Protein AF-A0A1F5FN82-F1 (afdb_monomer)

Radius of gyration: 14.85 Å; Cα contacts (8 Å, |Δi|>4): 245; chains: 1; bounding box: 42×39×32 Å

Mean predicted aligned error: 6.41 Å

Structure (mmCIF, N/CA/C/O backbone):
data_AF-A0A1F5FN82-F1
#
_entry.id   AF-A0A1F5FN82-F1
#
loop_
_atom_site.group_PDB
_atom_site.id
_atom_site.type_symbol
_atom_site.label_atom_id
_atom_site.label_alt_id
_atom_site.label_comp_id
_atom_site.label_asym_id
_atom_site.label_entity_id
_atom_site.label_seq_id
_atom_site.pdbx_PDB_ins_code
_atom_site.Cartn_x
_atom_site.Cartn_y
_atom_site.Cartn_z
_atom_site.occupancy
_atom_site.B_iso_or_equiv
_atom_site.auth_seq_id
_atom_site.auth_comp_id
_atom_site.auth_asym_id
_atom_site.auth_atom_id
_atom_site.pdbx_PDB_model_num
ATOM 1 N N . MET A 1 1 ? -28.090 -14.197 -10.517 1.00 37.75 1 MET A N 1
ATOM 2 C CA . MET A 1 1 ? -26.756 -14.789 -10.729 1.00 37.75 1 MET A CA 1
ATOM 3 C C . MET A 1 1 ? -25.810 -14.048 -9.807 1.00 37.75 1 MET A C 1
ATOM 5 O O . MET A 1 1 ? -25.488 -12.903 -10.094 1.00 37.75 1 MET A O 1
ATOM 9 N N . GLU A 1 2 ? -25.493 -14.627 -8.650 1.00 42.91 2 GLU A N 1
ATOM 10 C CA . GLU A 1 2 ? -24.458 -14.081 -7.768 1.00 42.91 2 GLU A CA 1
ATOM 11 C C . GLU A 1 2 ? -23.105 -14.286 -8.444 1.00 42.91 2 GLU A C 1
ATOM 13 O O . GLU A 1 2 ? -22.719 -15.407 -8.772 1.00 42.91 2 GLU A O 1
ATOM 18 N N . VAL A 1 3 ? -22.416 -13.184 -8.720 1.00 46.09 3 VAL A N 1
ATOM 19 C CA . VAL A 1 3 ? -21.023 -13.219 -9.153 1.00 46.09 3 VAL A CA 1
ATOM 20 C C . VAL A 1 3 ? -20.206 -13.476 -7.891 1.00 46.09 3 VAL A C 1
ATOM 22 O O . VAL A 1 3 ? -20.040 -12.560 -7.090 1.00 46.09 3 VAL A O 1
ATOM 25 N N . ASN A 1 4 ? -19.742 -14.714 -7.696 1.00 45.28 4 ASN A N 1
ATOM 26 C CA . ASN A 1 4 ? -18.697 -15.026 -6.714 1.00 45.28 4 ASN A CA 1
ATOM 27 C C . ASN A 1 4 ? -17.498 -14.109 -7.008 1.00 45.28 4 ASN A C 1
ATOM 29 O O . ASN A 1 4 ? -16.850 -14.265 -8.047 1.00 45.28 4 ASN A O 1
ATOM 33 N N . LYS A 1 5 ? -17.236 -13.117 -6.154 1.00 53.75 5 LYS A N 1
ATOM 34 C CA . LYS A 1 5 ? -16.158 -12.141 -6.350 1.00 53.75 5 LYS A CA 1
ATOM 35 C C . LYS A 1 5 ? -14.866 -12.713 -5.774 1.00 53.75 5 LYS A C 1
ATOM 37 O O . LYS A 1 5 ? -14.392 -12.255 -4.750 1.00 53.75 5 LYS A O 1
ATOM 42 N N . MET A 1 6 ? -14.279 -13.696 -6.457 1.00 61.28 6 MET A N 1
ATOM 43 C CA . MET A 1 6 ? -12.967 -14.240 -6.077 1.00 61.28 6 MET A CA 1
ATOM 44 C C . MET A 1 6 ? -11.965 -13.118 -5.759 1.00 61.28 6 MET A C 1
ATOM 46 O O . MET A 1 6 ? -11.930 -12.116 -6.476 1.00 61.28 6 MET A O 1
ATOM 50 N N . ASP A 1 7 ? -11.157 -13.319 -4.711 1.00 78.69 7 ASP A N 1
ATOM 51 C CA . ASP A 1 7 ? -10.058 -12.425 -4.333 1.00 78.69 7 ASP A CA 1
ATOM 52 C C . ASP A 1 7 ? -9.254 -12.021 -5.580 1.00 78.69 7 ASP A C 1
ATOM 54 O O . ASP A 1 7 ? -8.631 -12.855 -6.246 1.00 78.69 7 ASP A O 1
ATOM 58 N N . GLU A 1 8 ? -9.291 -10.732 -5.917 1.00 81.38 8 GLU A N 1
ATOM 59 C CA . GLU A 1 8 ? -8.628 -10.222 -7.112 1.00 81.38 8 GLU A CA 1
ATOM 60 C C . GLU A 1 8 ? -7.166 -9.932 -6.781 1.00 81.38 8 GLU A C 1
ATOM 62 O O . GLU A 1 8 ? -6.860 -8.985 -6.051 1.00 81.38 8 GLU A O 1
ATOM 67 N N . VAL A 1 9 ? -6.261 -10.760 -7.308 1.00 91.00 9 VAL A N 1
ATOM 68 C CA . VAL A 1 9 ? -4.812 -10.568 -7.187 1.00 91.00 9 VAL A CA 1
ATOM 69 C C . VAL A 1 9 ? -4.309 -9.777 -8.390 1.00 91.00 9 VAL A C 1
ATOM 71 O O . VAL A 1 9 ? -4.318 -10.261 -9.521 1.00 91.00 9 VAL A O 1
ATOM 74 N N . ILE A 1 10 ? -3.814 -8.570 -8.137 1.00 94.81 10 ILE A N 1
ATOM 75 C CA . ILE A 1 10 ? -3.330 -7.638 -9.153 1.00 94.81 10 ILE A CA 1
ATOM 76 C C . ILE A 1 10 ? -1.810 -7.534 -9.046 1.00 94.81 10 ILE A C 1
ATOM 78 O O . ILE A 1 10 ? -1.279 -7.107 -8.019 1.00 94.81 10 ILE A O 1
ATOM 82 N N . LEU A 1 11 ? -1.098 -7.877 -10.123 1.00 94.94 11 LEU A N 1
ATOM 83 C CA . LEU A 1 11 ? 0.293 -7.457 -10.296 1.00 94.94 11 LEU A CA 1
ATOM 84 C C . LEU A 1 11 ? 0.294 -5.964 -10.628 1.00 94.94 11 LEU A C 1
ATOM 86 O O . LEU A 1 11 ? -0.244 -5.552 -11.659 1.00 94.94 11 LEU A O 1
ATOM 90 N N . VAL A 1 12 ? 0.886 -5.157 -9.754 1.00 93.19 12 VAL A N 1
ATOM 91 C CA . VAL A 1 12 ? 0.995 -3.720 -9.990 1.00 93.19 12 VAL A CA 1
ATOM 92 C C . VAL A 1 12 ? 2.060 -3.481 -11.058 1.00 93.19 12 VAL A C 1
ATOM 94 O O . VAL A 1 12 ? 3.139 -4.073 -11.022 1.00 93.19 12 VAL A O 1
ATOM 97 N N . THR A 1 13 ? 1.740 -2.620 -12.013 1.00 92.38 13 THR A N 1
ATOM 98 C CA . THR A 1 13 ? 2.565 -2.197 -13.153 1.00 92.38 13 THR A CA 1
ATOM 99 C C . THR A 1 13 ? 2.407 -0.688 -13.343 1.00 92.38 13 THR A C 1
ATOM 101 O O . THR A 1 13 ? 1.504 -0.090 -12.753 1.00 92.38 13 THR A O 1
ATOM 104 N N . ASP A 1 14 ? 3.254 -0.059 -14.159 1.00 88.38 14 ASP A N 1
ATOM 105 C CA . ASP A 1 14 ? 3.122 1.376 -14.454 1.00 88.38 14 ASP A CA 1
ATOM 106 C C . ASP A 1 14 ? 1.739 1.724 -15.036 1.00 88.38 14 ASP A C 1
ATOM 108 O O . ASP A 1 14 ? 1.168 2.759 -14.693 1.00 88.38 14 ASP A O 1
ATOM 112 N N . ASP A 1 15 ? 1.145 0.808 -15.807 1.00 90.56 15 ASP A N 1
ATOM 113 C CA . ASP A 1 15 ? -0.159 0.997 -16.453 1.00 90.56 15 ASP A CA 1
ATOM 114 C C . ASP A 1 15 ? -1.337 1.011 -15.466 1.00 90.56 15 ASP A C 1
ATOM 116 O O . ASP A 1 15 ? -2.363 1.643 -15.725 1.00 90.56 15 ASP A O 1
ATOM 120 N N . ASN A 1 16 ? -1.225 0.312 -14.329 1.00 93.12 16 ASN A N 1
ATOM 121 C CA . ASN A 1 16 ? -2.336 0.142 -13.383 1.00 93.12 16 ASN A CA 1
ATOM 122 C C . ASN A 1 16 ? -2.079 0.727 -11.984 1.00 93.12 16 ASN A C 1
ATOM 124 O O . ASN A 1 16 ? -3.009 0.788 -11.177 1.00 93.12 16 ASN A O 1
ATOM 128 N N . CYS A 1 17 ? -0.863 1.203 -11.699 1.00 91.38 17 CYS A N 1
ATOM 129 C CA . CYS A 1 17 ? -0.450 1.689 -10.380 1.00 91.38 17 CYS A CA 1
ATOM 130 C C . CYS A 1 17 ? -1.386 2.773 -9.833 1.00 91.38 17 CYS A C 1
ATOM 132 O O . CYS A 1 17 ? -1.838 2.696 -8.689 1.00 91.38 17 CYS A O 1
ATOM 134 N N . ILE A 1 18 ? -1.749 3.745 -10.674 1.00 91.38 18 ILE A N 1
ATOM 135 C CA . ILE A 1 18 ? -2.651 4.839 -10.298 1.00 91.38 18 ILE A CA 1
ATOM 136 C C . ILE A 1 18 ? -4.052 4.313 -9.957 1.00 91.38 18 ILE A C 1
ATOM 138 O O . ILE A 1 18 ? -4.650 4.746 -8.973 1.00 91.38 18 ILE A O 1
ATOM 142 N N . SER A 1 19 ? -4.578 3.369 -10.737 1.00 93.31 19 SER A N 1
ATOM 143 C CA . SER A 1 19 ? -5.900 2.777 -10.497 1.00 93.31 19 SER A CA 1
ATOM 144 C C . SER A 1 19 ? -5.928 1.975 -9.195 1.00 93.31 19 SER A C 1
ATOM 146 O O . SER A 1 19 ? -6.852 2.132 -8.399 1.00 93.31 19 SER A O 1
ATOM 148 N N . VAL A 1 20 ? -4.881 1.189 -8.930 1.00 94.56 20 VAL A N 1
ATOM 149 C CA . VAL A 1 20 ? -4.719 0.451 -7.667 1.00 94.56 20 VAL A CA 1
ATOM 150 C C . VAL A 1 20 ? -4.633 1.416 -6.481 1.00 94.56 20 VAL A C 1
ATOM 152 O O . VAL A 1 20 ? -5.298 1.204 -5.468 1.00 94.56 20 VAL A O 1
ATOM 155 N N . ALA A 1 21 ? -3.867 2.503 -6.605 1.00 93.31 21 ALA A N 1
ATOM 156 C CA . ALA A 1 21 ? -3.748 3.521 -5.563 1.00 93.31 21 ALA A CA 1
ATOM 157 C C . ALA A 1 21 ? -5.100 4.170 -5.235 1.00 93.31 21 ALA A C 1
ATOM 159 O O . ALA A 1 21 ? -5.465 4.277 -4.064 1.00 93.31 21 ALA A O 1
ATOM 160 N N . ARG A 1 22 ? -5.863 4.552 -6.268 1.00 92.56 22 ARG A N 1
ATOM 161 C CA . ARG A 1 22 ? -7.211 5.121 -6.129 1.00 92.56 22 ARG A CA 1
ATOM 162 C C . ARG A 1 22 ? -8.157 4.176 -5.402 1.00 92.56 22 ARG A C 1
ATOM 164 O O . ARG A 1 22 ? -8.866 4.621 -4.508 1.00 92.56 22 ARG A O 1
ATOM 171 N N . GLU A 1 23 ? -8.137 2.891 -5.742 1.00 94.31 23 GLU A N 1
ATOM 172 C CA . GLU A 1 23 ? -8.986 1.889 -5.093 1.00 94.31 23 GLU A CA 1
ATOM 173 C C . GLU A 1 23 ? -8.611 1.696 -3.614 1.00 94.31 23 GLU A C 1
ATOM 175 O O . GLU A 1 23 ? -9.487 1.682 -2.747 1.00 94.31 23 GLU A O 1
ATOM 180 N N . ILE A 1 24 ? -7.313 1.628 -3.288 1.00 94.38 24 ILE A N 1
ATOM 181 C CA . ILE A 1 24 ? -6.847 1.567 -1.892 1.00 94.38 24 ILE A CA 1
ATOM 182 C C . ILE A 1 24 ? -7.323 2.801 -1.120 1.00 94.38 24 ILE A C 1
ATOM 184 O O . ILE A 1 24 ? -7.898 2.667 -0.039 1.00 94.38 24 ILE A O 1
ATOM 188 N N . VAL A 1 25 ? -7.111 3.999 -1.673 1.00 92.88 25 VAL A N 1
ATOM 189 C CA . VAL A 1 25 ? -7.541 5.253 -1.044 1.00 92.88 25 VAL A CA 1
ATOM 190 C C . VAL A 1 25 ? -9.054 5.258 -0.843 1.00 92.88 25 VAL A C 1
ATOM 192 O O . VAL A 1 25 ? -9.502 5.497 0.274 1.00 92.88 25 VAL A O 1
ATOM 195 N N . ALA A 1 26 ? -9.844 4.919 -1.862 1.00 91.81 26 ALA A N 1
ATOM 196 C CA . ALA A 1 26 ? -11.303 4.893 -1.781 1.00 91.81 26 ALA A CA 1
ATOM 197 C C . ALA A 1 26 ? -11.814 3.930 -0.696 1.00 91.81 26 ALA A C 1
ATOM 199 O O . ALA A 1 26 ? -12.738 4.261 0.050 1.00 91.81 26 ALA A O 1
ATOM 200 N N . ARG A 1 27 ? -11.188 2.755 -0.546 1.00 91.75 27 ARG A N 1
ATOM 201 C CA . ARG A 1 27 ? -11.567 1.783 0.491 1.00 91.75 27 ARG A CA 1
A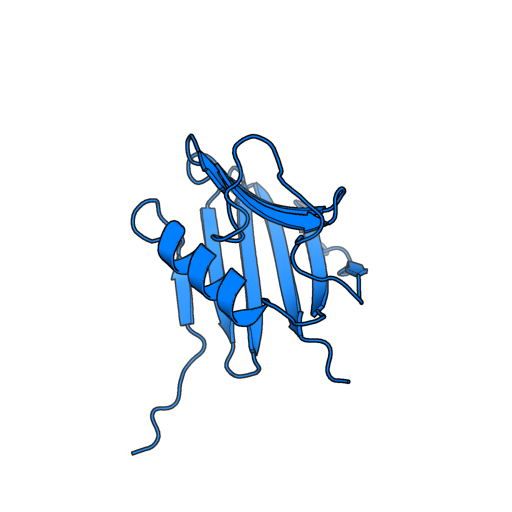TOM 202 C C . ARG A 1 27 ? -11.244 2.248 1.904 1.00 91.75 27 ARG A C 1
ATOM 204 O O . ARG A 1 27 ? -11.973 1.857 2.819 1.00 91.75 27 ARG A O 1
ATOM 211 N N . LEU A 1 28 ? -10.190 3.044 2.085 1.00 92.00 28 LEU A N 1
ATOM 212 C CA . LEU A 1 28 ? -9.692 3.488 3.392 1.00 92.00 28 LEU A CA 1
ATOM 213 C C . LEU A 1 28 ? -10.140 4.907 3.778 1.00 92.00 28 LEU A C 1
ATOM 215 O O . LEU A 1 28 ? -10.069 5.278 4.951 1.00 92.00 28 LEU A O 1
ATOM 219 N N . GLN A 1 29 ? -10.603 5.712 2.823 1.00 89.62 29 GLN A N 1
ATOM 220 C CA . GLN A 1 29 ? -10.990 7.099 3.051 1.00 89.62 29 GLN A CA 1
ATOM 221 C C . GLN A 1 29 ? -12.094 7.205 4.108 1.00 89.62 29 GLN A C 1
ATOM 223 O O . GLN A 1 29 ? -13.080 6.470 4.074 1.00 89.62 29 GLN A O 1
ATOM 228 N N . LYS A 1 30 ? -11.927 8.152 5.044 1.00 87.38 30 LYS A N 1
ATOM 229 C CA . LYS A 1 30 ? -12.839 8.397 6.181 1.00 87.38 30 LYS A CA 1
ATOM 230 C C . LYS A 1 30 ? -13.047 7.183 7.100 1.00 87.38 30 LYS A C 1
ATOM 232 O O . LYS A 1 30 ? -13.999 7.169 7.875 1.00 87.38 30 LYS A O 1
ATOM 237 N N . LYS A 1 31 ? -12.165 6.182 7.047 1.00 90.81 31 LYS A N 1
ATOM 238 C CA . LYS A 1 31 ? -12.205 5.009 7.924 1.00 90.81 31 LYS A CA 1
ATOM 239 C C . LYS A 1 31 ? -10.975 4.951 8.812 1.00 90.81 31 LYS A C 1
ATOM 241 O O . LYS A 1 31 ? -9.899 5.428 8.448 1.00 90.81 31 LYS A O 1
ATOM 246 N N . THR A 1 32 ? -11.154 4.311 9.957 1.00 92.88 32 THR A N 1
ATOM 247 C CA . THR A 1 32 ? -10.055 3.865 10.807 1.00 92.88 32 THR A CA 1
ATOM 248 C C . THR A 1 32 ? -9.686 2.436 10.412 1.00 92.88 32 THR A C 1
ATOM 250 O O . THR A 1 32 ? -10.564 1.630 10.102 1.00 92.88 32 THR A O 1
ATOM 253 N N . PHE A 1 33 ? -8.398 2.116 10.373 1.00 94.12 33 PHE A N 1
ATOM 254 C CA . PHE A 1 33 ? -7.909 0.801 9.978 1.00 94.12 33 PHE A CA 1
ATOM 255 C C . PHE A 1 33 ? -6.680 0.367 10.776 1.00 94.12 33 PHE A C 1
ATOM 257 O O . PHE A 1 33 ? -5.950 1.164 11.367 1.00 94.12 33 PHE A O 1
ATOM 264 N N . SER A 1 34 ? -6.423 -0.931 10.735 1.00 94.62 34 SER A N 1
ATOM 265 C CA . SER A 1 34 ? -5.234 -1.573 11.264 1.00 94.62 34 SER A CA 1
ATOM 266 C C . SER A 1 34 ? -4.330 -2.050 10.135 1.00 94.62 34 SER A C 1
ATOM 268 O O . SER A 1 34 ? -4.802 -2.551 9.117 1.00 94.62 34 SER A O 1
ATOM 270 N N . ILE A 1 35 ? -3.020 -1.979 10.355 1.00 93.81 35 ILE A N 1
ATOM 271 C CA . ILE A 1 35 ? -2.014 -2.605 9.498 1.00 93.81 35 ILE A CA 1
ATOM 272 C C . ILE A 1 35 ? -1.303 -3.702 10.277 1.00 93.81 35 ILE A C 1
ATOM 274 O O . ILE A 1 35 ? -0.749 -3.453 11.347 1.00 93.81 35 ILE A O 1
ATOM 278 N N . GLN A 1 36 ? -1.276 -4.904 9.715 1.00 93.50 36 GLN A N 1
ATOM 279 C CA . GLN A 1 36 ? -0.374 -5.978 10.106 1.00 93.50 36 GLN A CA 1
ATOM 280 C C . GLN A 1 36 ? 0.719 -6.094 9.053 1.00 93.50 36 GLN A C 1
ATOM 282 O O . GLN A 1 36 ? 0.405 -6.261 7.881 1.00 93.50 36 GLN A O 1
ATOM 287 N N . SER A 1 37 ? 1.992 -6.025 9.431 1.00 90.62 37 SER A N 1
ATOM 288 C CA . SER A 1 37 ? 3.074 -6.176 8.454 1.00 90.62 37 SER A CA 1
ATOM 289 C C . SER A 1 37 ? 4.254 -6.997 8.952 1.00 90.62 37 SER A C 1
ATOM 291 O O . SER A 1 37 ? 4.501 -7.122 10.157 1.00 90.62 37 SER A O 1
ATOM 293 N N . VAL A 1 38 ? 4.979 -7.567 7.994 1.00 88.94 38 VAL A N 1
ATOM 294 C CA . VAL A 1 38 ? 6.235 -8.285 8.189 1.00 88.94 38 VAL A CA 1
ATOM 295 C C . VAL A 1 38 ? 7.174 -7.989 7.022 1.00 88.94 38 VAL A C 1
ATOM 297 O O . VAL A 1 38 ? 6.751 -7.950 5.870 1.00 88.94 38 VAL A O 1
ATOM 300 N N . GLU A 1 39 ? 8.453 -7.799 7.329 1.00 84.94 39 GLU A N 1
ATOM 301 C CA . GLU A 1 39 ? 9.541 -7.725 6.355 1.00 84.94 39 GLU A CA 1
ATOM 302 C C . GLU A 1 39 ? 10.536 -8.827 6.693 1.00 84.94 39 GLU A C 1
ATOM 304 O O . GLU A 1 39 ? 10.910 -8.995 7.860 1.00 84.94 39 GLU A O 1
ATOM 309 N N . THR A 1 40 ? 10.918 -9.636 5.711 1.00 79.88 40 THR A N 1
ATOM 310 C CA . THR A 1 40 ? 11.815 -10.756 5.960 1.00 79.88 40 THR A CA 1
ATOM 311 C C . THR A 1 40 ? 12.559 -11.208 4.716 1.00 79.88 40 THR A C 1
ATOM 313 O O . THR A 1 40 ? 12.012 -11.289 3.621 1.00 79.88 40 THR A O 1
ATOM 316 N N . ASN A 1 41 ? 13.817 -11.566 4.919 1.00 77.56 41 ASN A N 1
ATOM 317 C CA . ASN A 1 41 ? 14.678 -12.271 3.976 1.00 77.56 41 ASN A CA 1
ATOM 318 C C . ASN A 1 41 ? 15.135 -13.633 4.539 1.00 77.56 41 ASN A C 1
ATOM 320 O O . ASN A 1 41 ? 16.035 -14.259 3.986 1.00 77.56 41 ASN A O 1
ATOM 324 N N . ILE A 1 42 ? 14.543 -14.091 5.653 1.00 70.44 42 ILE A N 1
ATOM 325 C CA . ILE A 1 42 ? 14.987 -15.264 6.421 1.00 70.44 42 ILE A CA 1
ATOM 32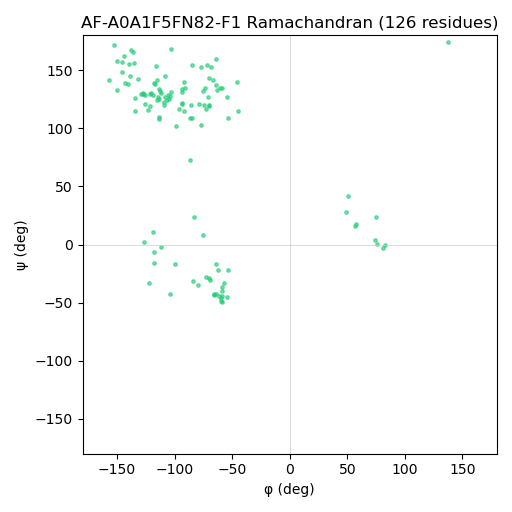6 C C . ILE A 1 42 ? 13.820 -16.177 6.822 1.00 70.44 42 ILE A C 1
ATOM 328 O O . ILE A 1 42 ? 12.668 -15.752 6.927 1.00 70.44 42 ILE A O 1
ATOM 332 N N . LYS A 1 43 ? 14.120 -17.461 7.064 1.00 62.03 43 LYS A N 1
ATOM 333 C CA . LYS A 1 43 ? 13.173 -18.444 7.618 1.00 62.03 43 LYS A CA 1
ATOM 334 C C . LYS A 1 43 ? 13.638 -18.922 9.007 1.00 62.03 43 LYS A C 1
ATOM 336 O O . LYS A 1 43 ? 14.836 -19.151 9.163 1.00 62.03 43 LYS A O 1
ATOM 341 N N . PRO A 1 44 ? 12.721 -19.130 9.980 1.00 73.62 44 PRO A N 1
ATOM 342 C CA . PRO A 1 44 ? 11.267 -18.935 9.892 1.00 73.62 44 PRO A CA 1
ATOM 343 C C . PRO A 1 44 ? 10.861 -17.451 9.854 1.00 73.62 44 PRO A C 1
ATOM 345 O O . PRO A 1 44 ? 11.590 -16.585 10.333 1.00 73.62 44 PRO A O 1
ATOM 348 N N . ARG A 1 45 ? 9.693 -17.160 9.262 1.00 72.19 45 ARG A N 1
ATOM 349 C CA . ARG A 1 45 ? 9.201 -15.781 9.110 1.00 72.19 45 ARG A CA 1
ATOM 350 C C . ARG A 1 45 ? 8.930 -15.147 10.491 1.00 72.19 45 ARG A C 1
ATOM 352 O O . ARG A 1 45 ? 8.339 -15.814 11.343 1.00 72.19 45 ARG A O 1
ATOM 359 N N . PRO A 1 46 ? 9.307 -13.875 10.716 1.00 79.44 46 PRO A N 1
ATOM 360 C CA . PRO A 1 46 ? 8.978 -13.164 11.945 1.00 79.44 46 PRO A CA 1
ATOM 361 C C . PRO A 1 46 ? 7.464 -12.973 12.112 1.00 79.44 46 PRO A C 1
ATOM 363 O O . PRO A 1 46 ? 6.694 -13.040 11.153 1.00 79.44 46 PRO A O 1
ATOM 366 N N . LYS A 1 47 ? 7.029 -12.720 13.352 1.00 82.69 47 LYS A N 1
ATOM 367 C CA . LYS A 1 47 ? 5.622 -12.426 13.653 1.00 82.69 47 LYS A CA 1
ATOM 368 C C . LYS A 1 47 ? 5.209 -11.089 13.034 1.00 82.69 47 LYS A C 1
ATOM 370 O O . LYS A 1 47 ? 5.968 -10.121 13.083 1.00 82.69 47 LYS A O 1
ATOM 375 N N . PHE A 1 48 ? 3.979 -11.033 12.528 1.00 85.75 48 PHE A N 1
ATOM 376 C CA . PHE A 1 48 ? 3.370 -9.790 12.064 1.00 85.75 48 PHE A CA 1
ATOM 377 C C . PHE A 1 48 ? 3.276 -8.780 13.210 1.00 85.75 48 PHE A C 1
ATOM 379 O O . PHE A 1 48 ? 2.843 -9.110 14.318 1.00 85.75 48 PHE A O 1
ATOM 386 N N . LYS A 1 49 ? 3.654 -7.532 12.935 1.00 88.50 49 LYS A N 1
ATOM 387 C CA . LYS A 1 49 ? 3.442 -6.407 13.849 1.00 88.50 49 LYS A CA 1
ATOM 388 C C . LYS A 1 49 ? 2.130 -5.728 13.478 1.00 88.50 49 LYS A C 1
ATOM 390 O O . LYS A 1 49 ? 1.994 -5.270 12.347 1.00 88.50 49 LYS A O 1
ATOM 395 N N . LYS A 1 50 ? 1.183 -5.667 14.420 1.00 91.62 50 LYS A N 1
ATOM 396 C CA . LYS A 1 50 ? -0.091 -4.954 14.249 1.00 91.62 50 LYS A CA 1
ATOM 397 C C . LYS A 1 50 ? 0.020 -3.530 14.786 1.00 91.62 50 LYS A C 1
ATOM 399 O O . LYS A 1 50 ? 0.502 -3.322 15.897 1.00 91.62 50 LYS A O 1
ATOM 404 N N . ILE A 1 51 ? -0.470 -2.571 14.016 1.00 90.94 51 ILE A N 1
ATOM 405 C CA . ILE A 1 51 ? -0.696 -1.189 14.432 1.00 90.94 51 ILE A CA 1
ATOM 406 C C . ILE A 1 51 ? -2.156 -0.873 14.118 1.00 90.94 51 ILE A C 1
ATOM 408 O O . ILE A 1 51 ? -2.552 -0.983 12.961 1.00 90.94 51 ILE A O 1
ATOM 412 N N . SER A 1 52 ? -2.935 -0.510 15.132 1.00 92.75 52 SER A N 1
ATOM 413 C CA . SER A 1 52 ? -4.366 -0.194 15.004 1.00 92.75 52 SER A CA 1
ATOM 414 C C . SER A 1 52 ? -4.614 1.316 15.041 1.00 92.75 52 SER A C 1
ATOM 416 O O . SER A 1 52 ? -3.716 2.070 15.428 1.00 92.75 52 SER A O 1
ATOM 418 N N . GLY A 1 53 ? -5.830 1.759 14.704 1.00 90.44 53 GLY A N 1
ATOM 419 C CA . GLY A 1 53 ? -6.220 3.162 14.874 1.00 90.44 53 GLY A CA 1
ATOM 420 C C . GLY A 1 53 ? -5.611 4.113 13.839 1.00 90.44 53 GLY A C 1
ATOM 421 O O . GLY A 1 53 ? -5.427 5.295 14.121 1.00 90.44 53 GLY A O 1
ATOM 422 N N . LEU A 1 54 ? -5.234 3.602 12.667 1.00 91.56 54 LEU A N 1
ATOM 423 C CA . LEU A 1 54 ? -4.660 4.386 11.576 1.00 91.56 54 LEU A CA 1
ATOM 424 C C . LEU A 1 54 ? -5.766 5.011 10.721 1.00 91.56 54 LEU A C 1
ATOM 426 O O . LEU A 1 54 ? -6.869 4.481 10.642 1.00 91.56 54 LEU A O 1
ATOM 430 N N . ARG A 1 55 ? -5.457 6.124 10.057 1.00 90.94 55 ARG A N 1
ATOM 431 C CA . ARG A 1 55 ? -6.330 6.804 9.089 1.00 90.94 55 ARG A CA 1
ATOM 432 C C . ARG A 1 55 ? -5.504 7.211 7.874 1.00 90.94 55 ARG A C 1
ATOM 434 O O . ARG A 1 55 ? -4.284 7.147 7.937 1.00 90.94 55 ARG A O 1
ATOM 441 N N . LEU A 1 56 ? -6.134 7.582 6.763 1.00 89.00 56 LEU A N 1
ATOM 442 C CA . LEU A 1 56 ? -5.406 8.290 5.705 1.00 89.00 56 LEU A CA 1
ATOM 443 C C . LEU A 1 56 ? -5.075 9.701 6.194 1.00 89.00 56 LEU A C 1
ATOM 445 O O . LEU A 1 56 ? -5.879 10.297 6.907 1.00 89.00 56 LEU A O 1
ATOM 449 N N . TYR A 1 57 ? -3.902 10.209 5.824 1.00 83.88 57 TYR A N 1
ATOM 450 C CA . TYR A 1 57 ? -3.470 11.539 6.239 1.00 83.88 57 TYR A CA 1
ATOM 451 C C . TYR A 1 57 ? -4.300 12.628 5.541 1.00 83.88 57 TYR A C 1
ATOM 453 O O . TYR A 1 57 ? -4.281 12.724 4.314 1.00 83.88 57 TYR A O 1
ATOM 461 N N . ASP A 1 58 ? -4.997 13.446 6.331 1.00 76.50 58 ASP A N 1
ATOM 462 C CA . ASP A 1 58 ? -5.839 14.570 5.898 1.00 76.50 58 ASP A CA 1
ATOM 463 C C . ASP A 1 58 ? -5.482 15.911 6.593 1.00 76.50 58 ASP A C 1
ATOM 465 O O . ASP A 1 58 ? -6.079 16.941 6.285 1.00 76.50 58 ASP A O 1
ATOM 469 N N . ASP A 1 59 ? -4.456 15.933 7.458 1.00 68.44 59 ASP A N 1
ATOM 470 C CA . ASP A 1 59 ? -4.097 17.054 8.357 1.00 68.44 59 ASP A CA 1
ATOM 471 C C . ASP A 1 59 ? -3.236 18.178 7.721 1.00 68.44 59 ASP A C 1
ATOM 473 O O . ASP A 1 59 ? -2.524 18.903 8.423 1.00 68.44 59 ASP A O 1
ATOM 477 N N . GLY A 1 60 ? -3.275 18.355 6.397 1.00 64.69 60 GLY A N 1
ATOM 478 C CA . GLY A 1 60 ? -2.643 19.496 5.719 1.00 64.69 60 GLY A CA 1
ATOM 479 C C . GLY A 1 60 ? -1.892 19.163 4.425 1.00 64.69 60 GLY A C 1
ATOM 480 O O . GLY A 1 60 ? -1.775 18.000 4.038 1.00 64.69 60 GLY A O 1
ATOM 481 N N . PRO A 1 61 ? -1.391 20.186 3.710 1.00 65.88 61 PRO A N 1
ATOM 482 C CA . PRO A 1 61 ? -0.668 19.987 2.461 1.00 65.88 61 PRO A CA 1
ATOM 483 C C . PRO A 1 61 ? 0.712 19.369 2.721 1.00 65.88 61 PRO A C 1
ATOM 485 O O . PRO A 1 61 ? 1.518 19.909 3.479 1.00 65.88 61 PRO A O 1
ATOM 488 N N . ILE A 1 62 ? 1.010 18.260 2.044 1.00 68.06 62 ILE A N 1
ATOM 489 C CA . ILE A 1 62 ? 2.377 17.740 1.923 1.00 68.06 62 ILE A CA 1
ATOM 490 C C . ILE A 1 62 ? 2.956 18.320 0.618 1.00 68.06 62 ILE A C 1
ATOM 492 O O . ILE A 1 62 ? 2.286 18.254 -0.412 1.00 68.06 62 ILE A O 1
ATOM 496 N N . PRO A 1 63 ? 4.167 18.905 0.607 1.00 62.19 63 PRO A N 1
ATOM 497 C CA . PRO A 1 63 ? 4.779 19.393 -0.629 1.00 62.19 63 PRO A CA 1
ATOM 498 C C . PRO A 1 63 ? 4.849 18.292 -1.698 1.00 62.19 63 PRO A C 1
ATOM 500 O O . PRO A 1 63 ? 5.347 17.202 -1.428 1.00 62.19 63 PRO A O 1
ATOM 503 N N . GLY A 1 64 ? 4.328 18.577 -2.895 1.00 63.50 64 GLY A N 1
ATOM 504 C CA . GLY A 1 64 ? 4.242 17.611 -3.998 1.00 63.50 64 GLY A CA 1
ATOM 505 C C . GLY A 1 64 ? 3.060 16.635 -3.923 1.00 63.50 64 GLY A C 1
ATOM 506 O O . GLY A 1 64 ? 2.867 15.871 -4.856 1.00 63.50 64 GLY A O 1
ATOM 507 N N . PHE A 1 65 ? 2.244 16.673 -2.867 1.00 69.94 65 PHE A N 1
ATOM 508 C CA . PHE A 1 65 ? 1.079 15.806 -2.680 1.00 69.94 65 PHE A CA 1
ATOM 509 C C . PHE A 1 65 ? -0.217 16.581 -2.911 1.00 69.94 65 PHE A C 1
ATOM 511 O O . PHE A 1 65 ? -0.441 17.618 -2.285 1.00 69.94 65 PHE A O 1
ATOM 518 N N . ASP A 1 66 ? -1.101 16.047 -3.750 1.00 67.25 66 ASP A N 1
ATOM 519 C CA . ASP A 1 66 ? -2.474 16.536 -3.839 1.00 67.25 66 ASP A CA 1
ATOM 520 C C . ASP A 1 66 ? -3.342 15.822 -2.780 1.00 67.25 66 ASP A C 1
ATOM 522 O O . ASP A 1 66 ? -3.638 14.628 -2.928 1.00 67.25 66 ASP A O 1
ATOM 526 N N . PRO A 1 67 ? -3.779 16.515 -1.709 1.00 64.81 67 PRO A N 1
ATOM 527 C CA . PRO A 1 67 ? -4.605 15.913 -0.668 1.00 64.81 67 PRO A CA 1
ATOM 528 C C . PRO A 1 67 ? -5.975 15.443 -1.169 1.00 64.81 67 PRO A C 1
ATOM 530 O O . PRO A 1 67 ? -6.603 14.621 -0.505 1.00 64.81 67 PRO A O 1
ATOM 533 N N . GLN A 1 68 ? -6.438 15.901 -2.339 1.00 70.69 68 GLN A N 1
ATOM 534 C CA . GLN A 1 68 ? -7.674 15.399 -2.941 1.00 70.69 68 GLN A CA 1
ATOM 535 C C . GLN A 1 68 ? -7.515 13.984 -3.505 1.00 70.69 68 GLN A C 1
ATOM 537 O O . GLN A 1 68 ? -8.489 13.233 -3.548 1.00 70.69 68 GLN A O 1
ATOM 542 N N . LEU A 1 69 ? -6.301 13.604 -3.917 1.00 79.69 69 LEU A N 1
ATOM 543 C CA . LEU A 1 69 ? -6.023 12.286 -4.486 1.00 79.69 69 LEU A CA 1
ATOM 544 C C . LEU A 1 69 ? -5.767 11.228 -3.411 1.00 79.69 69 LEU A C 1
ATOM 546 O O . LEU A 1 69 ? -6.077 10.058 -3.621 1.00 79.69 69 LEU A O 1
ATOM 550 N N . GLY A 1 70 ? -5.193 11.615 -2.268 1.00 83.06 70 GLY A N 1
ATOM 551 C CA . GLY A 1 70 ? -4.833 10.684 -1.195 1.00 83.06 70 GLY A CA 1
ATOM 552 C C . GLY A 1 70 ? -3.601 9.814 -1.495 1.00 83.06 70 GLY A C 1
ATOM 553 O O . GLY A 1 70 ? -3.244 8.968 -0.677 1.00 83.06 70 GLY A O 1
ATOM 554 N N . TYR A 1 71 ? -2.932 10.016 -2.636 1.00 87.94 71 TYR A N 1
ATOM 555 C CA . TYR A 1 71 ? -1.687 9.349 -3.033 1.00 87.94 71 TYR A CA 1
ATOM 556 C C . TYR A 1 71 ? -0.780 10.296 -3.846 1.00 87.94 71 TYR A C 1
ATOM 558 O O . TYR A 1 71 ? -1.254 11.248 -4.459 1.00 87.94 71 TYR A O 1
ATOM 566 N N . HIS A 1 72 ? 0.524 10.009 -3.869 1.00 89.56 72 HIS A N 1
ATOM 567 C CA . HIS A 1 72 ? 1.541 10.640 -4.721 1.00 89.56 72 HIS A CA 1
ATOM 568 C C . HIS A 1 72 ? 2.159 9.598 -5.645 1.00 89.56 72 HIS A C 1
ATOM 570 O O . HIS A 1 72 ? 2.454 8.493 -5.184 1.00 89.56 72 HIS A O 1
ATOM 576 N N . PHE A 1 73 ? 2.393 9.945 -6.910 1.00 87.75 73 PHE A N 1
ATOM 577 C CA . PHE A 1 73 ? 3.146 9.108 -7.845 1.00 87.75 73 PHE A CA 1
ATOM 578 C C . PHE A 1 73 ? 4.166 9.948 -8.609 1.00 87.75 73 PHE A C 1
ATOM 580 O O . PHE A 1 73 ? 3.793 10.812 -9.399 1.00 87.75 73 PHE A O 1
ATOM 587 N N . GLU A 1 74 ? 5.452 9.681 -8.390 1.00 87.88 74 GLU A N 1
ATOM 588 C CA . GLU A 1 74 ? 6.538 10.422 -9.032 1.00 87.88 74 GLU A CA 1
ATOM 589 C C . GLU A 1 74 ? 7.768 9.536 -9.231 1.00 87.88 74 GLU A C 1
ATOM 591 O O . GLU A 1 74 ? 8.207 8.832 -8.319 1.00 87.88 74 GLU A O 1
ATOM 596 N N . SER A 1 75 ? 8.346 9.577 -10.435 1.00 87.31 75 SER A N 1
ATOM 597 C CA . SER A 1 75 ? 9.554 8.814 -10.788 1.00 87.31 75 SER A CA 1
ATOM 598 C C . SER A 1 75 ? 9.456 7.321 -10.422 1.00 87.31 75 SER A C 1
ATOM 600 O O . SER A 1 75 ? 10.382 6.748 -9.848 1.00 87.31 75 SER A O 1
ATOM 602 N N . GLY A 1 76 ? 8.295 6.707 -10.678 1.00 86.69 76 GLY A N 1
ATOM 603 C CA . GLY A 1 76 ? 8.018 5.302 -10.359 1.00 86.69 76 GLY A CA 1
ATOM 604 C C . GLY A 1 76 ? 7.740 5.012 -8.878 1.00 86.69 76 GLY A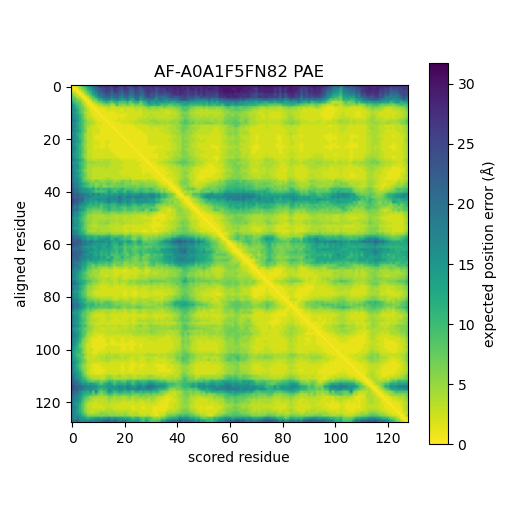 C 1
ATOM 605 O O . GLY A 1 76 ? 7.487 3.862 -8.529 1.00 86.69 76 GLY A O 1
ATOM 606 N N . ASN A 1 77 ? 7.761 6.010 -7.991 1.00 90.62 77 ASN A N 1
ATOM 607 C CA . ASN A 1 77 ? 7.451 5.835 -6.573 1.00 90.62 77 ASN A CA 1
ATOM 608 C C . ASN A 1 77 ? 5.992 6.190 -6.299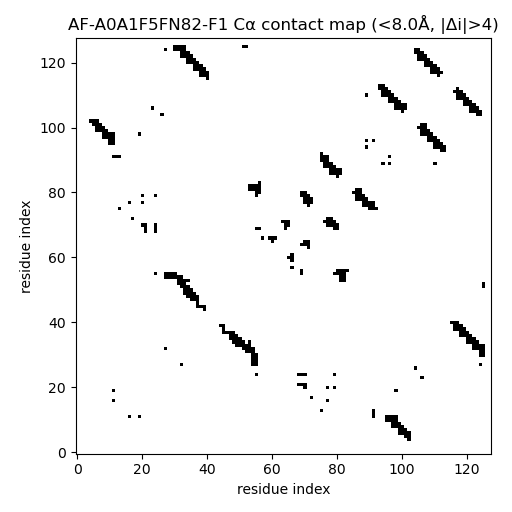 1.00 90.62 77 ASN A C 1
ATOM 610 O O . ASN A 1 77 ? 5.609 7.352 -6.424 1.00 90.62 77 ASN A O 1
ATOM 614 N N . LEU A 1 78 ? 5.201 5.214 -5.853 1.00 92.50 78 LEU A N 1
ATOM 615 C CA . LEU A 1 78 ? 3.882 5.461 -5.284 1.00 92.50 78 LEU A CA 1
ATOM 616 C C . LEU A 1 78 ? 3.992 5.637 -3.768 1.00 92.50 78 LEU A C 1
ATOM 618 O O . LEU A 1 78 ? 4.641 4.843 -3.087 1.00 92.50 78 LEU A O 1
ATOM 622 N N . THR A 1 79 ? 3.319 6.647 -3.224 1.00 92.19 79 THR A N 1
ATOM 623 C CA . THR A 1 79 ? 3.198 6.889 -1.783 1.00 92.19 79 THR A CA 1
ATOM 624 C C . THR A 1 79 ? 1.752 7.205 -1.401 1.00 92.19 79 THR A C 1
ATOM 626 O O . THR A 1 79 ? 1.166 8.145 -1.919 1.00 92.19 79 THR A O 1
ATOM 629 N N . ILE A 1 80 ? 1.195 6.472 -0.439 1.00 92.12 80 ILE A N 1
ATOM 630 C CA . ILE A 1 80 ? -0.093 6.746 0.212 1.00 92.12 80 ILE A CA 1
ATOM 631 C C . ILE A 1 80 ? 0.203 7.089 1.680 1.00 92.12 80 ILE A C 1
ATOM 633 O O . ILE A 1 80 ? 0.613 6.201 2.442 1.00 92.12 80 ILE A O 1
ATOM 637 N N . PRO A 1 81 ? 0.068 8.356 2.104 1.00 89.25 81 PRO A N 1
ATOM 638 C CA . PRO A 1 81 ? 0.351 8.754 3.473 1.00 89.25 81 PRO A CA 1
ATOM 639 C C . PRO A 1 81 ? -0.771 8.313 4.421 1.00 89.25 81 PRO A C 1
ATOM 641 O O . PRO A 1 81 ? -1.957 8.524 4.183 1.00 89.25 81 PRO A O 1
ATOM 644 N N . ILE A 1 82 ? -0.368 7.702 5.531 1.00 88.00 82 ILE A N 1
ATOM 645 C CA . ILE A 1 82 ? -1.258 7.258 6.612 1.00 88.00 82 ILE A CA 1
ATOM 646 C C . ILE A 1 82 ? -1.143 8.234 7.790 1.00 88.00 82 ILE A C 1
ATOM 648 O O . ILE A 1 82 ? -2.108 8.627 8.425 1.00 88.00 82 ILE A O 1
ATOM 652 N N . SER A 1 83 ? 0.075 8.645 8.120 1.00 76.62 83 SER A N 1
ATOM 653 C CA . SER A 1 83 ? 0.322 9.636 9.164 1.00 76.62 83 SER A CA 1
ATOM 654 C C . SER A 1 83 ? 1.620 10.377 8.863 1.00 76.62 83 SER A C 1
ATOM 656 O O . SER A 1 83 ? 2.384 9.917 8.008 1.00 76.62 83 SER A O 1
ATOM 658 N N . PRO A 1 84 ? 1.965 11.446 9.604 1.00 70.62 84 PRO A N 1
ATOM 659 C CA . PRO A 1 84 ? 3.240 12.142 9.412 1.00 70.62 84 PRO A CA 1
ATOM 660 C C . PRO A 1 84 ? 4.475 11.228 9.475 1.00 70.62 84 PRO A C 1
ATOM 662 O O . PRO A 1 84 ? 5.534 11.570 8.962 1.00 70.62 84 PRO A O 1
ATOM 665 N N . LYS A 1 85 ? 4.358 10.056 10.116 1.00 79.31 85 LYS A N 1
ATOM 666 C CA . LYS A 1 85 ? 5.454 9.093 10.292 1.00 79.31 85 LYS A CA 1
ATOM 667 C C . LYS A 1 85 ? 5.268 7.796 9.500 1.00 79.31 85 LYS A C 1
ATOM 669 O O . LYS A 1 85 ? 6.114 6.909 9.609 1.00 79.31 85 LYS A O 1
ATOM 674 N N . ARG A 1 86 ? 4.156 7.615 8.776 1.00 84.38 86 ARG A N 1
ATOM 675 C CA . ARG A 1 86 ? 3.808 6.332 8.144 1.00 84.38 86 ARG A CA 1
ATOM 676 C C . ARG A 1 86 ? 3.202 6.520 6.764 1.00 84.38 86 ARG A C 1
ATOM 678 O O . ARG A 1 86 ? 2.325 7.352 6.558 1.00 84.38 86 ARG A O 1
ATOM 685 N N . LYS A 1 87 ? 3.624 5.660 5.845 1.00 90.44 87 LYS A N 1
ATOM 686 C CA . LYS A 1 87 ? 3.146 5.614 4.468 1.00 90.44 87 LYS A CA 1
ATOM 687 C C . LYS A 1 87 ? 3.110 4.180 3.962 1.00 90.44 87 LYS A C 1
ATOM 689 O O . LYS A 1 87 ? 3.949 3.366 4.351 1.00 90.44 87 LYS A O 1
ATOM 694 N N . ILE A 1 88 ? 2.163 3.893 3.081 1.00 91.69 88 ILE A N 1
ATOM 695 C CA . ILE A 1 88 ? 2.242 2.754 2.169 1.00 91.69 88 ILE A CA 1
ATOM 696 C C . ILE A 1 88 ? 3.038 3.261 0.977 1.00 91.69 88 ILE A C 1
ATOM 698 O O . ILE A 1 88 ? 2.639 4.237 0.354 1.00 91.69 88 ILE A O 1
ATOM 702 N N . GLN A 1 89 ? 4.178 2.651 0.681 1.00 92.56 89 GLN A N 1
ATOM 703 C CA . GLN A 1 89 ? 5.015 3.111 -0.424 1.00 92.56 89 GLN A CA 1
ATOM 704 C C . GLN A 1 89 ? 5.569 1.947 -1.214 1.00 92.56 89 GLN A C 1
ATOM 706 O O . GLN A 1 89 ? 5.868 0.913 -0.616 1.00 92.56 89 GLN A O 1
ATOM 711 N N . TRP A 1 90 ? 5.713 2.115 -2.518 1.00 93.19 90 TRP A N 1
ATOM 712 C CA . TRP A 1 90 ? 6.482 1.195 -3.339 1.00 93.19 90 TRP A CA 1
ATOM 713 C C . TRP A 1 90 ? 7.117 1.880 -4.538 1.00 93.19 90 TRP A C 1
ATOM 715 O O . TRP A 1 90 ? 6.657 2.932 -4.979 1.00 93.19 90 TRP A O 1
ATOM 725 N N . ASN A 1 91 ? 8.170 1.264 -5.059 1.00 92.19 91 ASN A N 1
ATOM 726 C CA . ASN A 1 91 ? 8.918 1.716 -6.216 1.00 92.19 91 ASN A CA 1
ATOM 727 C C . ASN A 1 91 ? 8.743 0.721 -7.373 1.00 92.19 91 ASN A C 1
ATOM 729 O O . ASN A 1 91 ? 9.298 -0.373 -7.347 1.00 92.19 91 ASN A O 1
ATOM 733 N N . MET A 1 92 ? 8.013 1.125 -8.411 1.00 90.31 92 MET A N 1
ATOM 734 C CA . MET A 1 92 ? 7.688 0.298 -9.580 1.00 90.31 92 MET A CA 1
ATOM 735 C C . MET A 1 92 ? 8.911 -0.149 -10.392 1.00 90.31 92 MET A C 1
ATOM 737 O O . MET A 1 92 ? 8.841 -1.143 -11.107 1.00 90.31 92 MET A O 1
ATOM 741 N N . ILE A 1 93 ? 10.035 0.564 -10.272 1.00 88.38 93 ILE A N 1
ATOM 742 C CA . ILE A 1 93 ? 11.273 0.273 -11.010 1.00 88.38 93 ILE A CA 1
ATOM 743 C C . ILE A 1 93 ? 12.040 -0.880 -10.349 1.00 88.38 93 ILE A C 1
ATOM 745 O O . ILE A 1 93 ? 12.693 -1.673 -11.024 1.00 88.38 93 ILE A O 1
ATOM 749 N N . THR A 1 94 ? 11.995 -0.962 -9.020 1.00 89.94 94 THR A N 1
ATOM 750 C CA . THR A 1 94 ? 12.872 -1.844 -8.232 1.00 89.94 94 THR A CA 1
ATOM 751 C C . THR A 1 94 ? 12.132 -2.918 -7.440 1.00 89.94 94 THR A C 1
ATOM 753 O O . THR A 1 94 ? 12.747 -3.895 -7.005 1.00 89.94 94 THR A O 1
ATOM 756 N N . GLU A 1 95 ? 10.820 -2.774 -7.266 1.00 91.94 95 GLU A N 1
ATOM 757 C CA . GLU A 1 95 ? 9.982 -3.693 -6.506 1.00 91.94 95 GLU A CA 1
ATOM 758 C C . GLU A 1 95 ? 8.934 -4.348 -7.400 1.00 91.94 95 GLU A C 1
ATOM 760 O O . GLU A 1 95 ? 8.261 -3.703 -8.201 1.00 91.94 95 GLU A O 1
ATOM 765 N N . ARG A 1 96 ? 8.734 -5.651 -7.196 1.00 93.06 96 ARG A N 1
ATOM 766 C CA . ARG A 1 96 ? 7.571 -6.359 -7.733 1.00 93.06 96 ARG A CA 1
ATOM 767 C C . ARG A 1 96 ? 6.482 -6.368 -6.672 1.00 93.06 96 ARG A C 1
ATOM 769 O O . ARG A 1 96 ? 6.718 -6.877 -5.577 1.00 93.06 96 ARG A O 1
ATOM 776 N N . VAL A 1 97 ? 5.316 -5.816 -6.995 1.00 94.19 97 VAL A N 1
ATOM 777 C CA . VAL A 1 97 ? 4.224 -5.591 -6.038 1.00 94.19 97 VAL A CA 1
ATOM 778 C C . VAL A 1 97 ? 2.966 -6.326 -6.482 1.00 94.19 97 VAL A C 1
ATOM 780 O O . VAL A 1 97 ? 2.523 -6.177 -7.617 1.00 94.19 97 VAL A O 1
ATOM 783 N N . PHE A 1 98 ? 2.369 -7.082 -5.569 1.00 94.94 98 PHE A N 1
ATOM 784 C CA . PHE A 1 98 ? 1.052 -7.680 -5.720 1.00 94.94 98 PHE A CA 1
ATOM 785 C C . PHE A 1 98 ? 0.099 -7.050 -4.710 1.00 94.94 98 PHE A C 1
ATOM 787 O O . PHE A 1 98 ? 0.437 -6.906 -3.534 1.00 94.94 98 PHE A O 1
ATOM 794 N N . VAL A 1 99 ? -1.092 -6.677 -5.164 1.00 96.25 99 VAL A N 1
ATOM 795 C CA . VAL A 1 99 ? -2.175 -6.193 -4.306 1.00 96.25 99 VAL A CA 1
ATOM 796 C C . VAL A 1 99 ? -3.353 -7.139 -4.451 1.00 96.25 99 VAL A C 1
ATOM 798 O O . VAL A 1 99 ? -3.766 -7.441 -5.564 1.00 96.25 99 VAL A O 1
ATOM 801 N N . THR A 1 100 ? -3.880 -7.609 -3.326 1.00 96.31 100 THR A N 1
ATOM 802 C CA . THR A 1 100 ? -5.092 -8.425 -3.268 1.00 96.31 100 THR A CA 1
ATOM 803 C C . THR A 1 100 ? -6.186 -7.653 -2.557 1.00 96.31 100 THR A C 1
ATOM 805 O O . THR A 1 100 ? -6.005 -7.203 -1.421 1.00 96.31 100 THR A O 1
ATOM 808 N N . PHE A 1 101 ? -7.324 -7.514 -3.224 1.00 95.06 101 PHE A N 1
ATOM 809 C CA . PHE A 1 101 ? -8.537 -6.940 -2.660 1.00 95.06 101 PHE A CA 1
ATOM 810 C C . PHE A 1 101 ? -9.470 -8.071 -2.227 1.00 95.06 101 PHE A C 1
ATOM 812 O O . PHE A 1 101 ? -10.140 -8.666 -3.066 1.00 95.06 101 PHE A O 1
ATOM 819 N N . HIS A 1 102 ? -9.509 -8.359 -0.927 1.00 93.12 102 HIS A N 1
ATOM 820 C CA . HIS A 1 102 ? -10.295 -9.472 -0.397 1.00 93.12 102 HIS A CA 1
ATOM 821 C C . HIS A 1 102 ? -11.790 -9.144 -0.323 1.00 93.12 102 HIS A C 1
ATOM 823 O O . HIS A 1 102 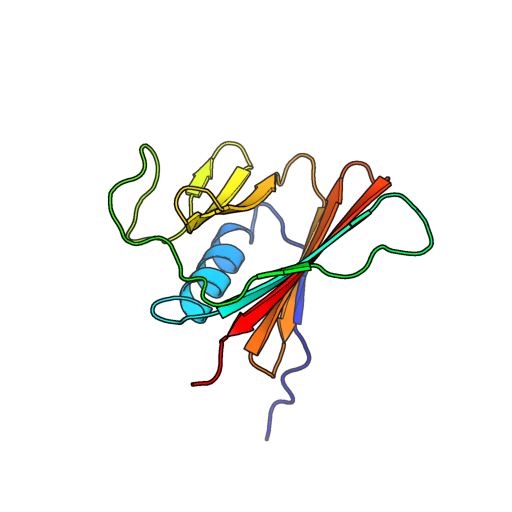? -12.173 -7.981 -0.130 1.00 93.12 102 HIS A O 1
ATOM 829 N N . GLU A 1 103 ? -12.635 -10.173 -0.410 1.00 87.75 103 GLU A N 1
ATOM 830 C CA . GLU A 1 103 ? -14.094 -10.042 -0.254 1.00 87.75 103 GLU A CA 1
ATOM 831 C C . GLU A 1 103 ? -14.496 -9.456 1.106 1.00 87.75 103 GLU A C 1
ATOM 833 O O . GLU A 1 103 ? -15.413 -8.640 1.192 1.00 87.75 103 GLU A O 1
ATOM 838 N N . ASP A 1 104 ? -13.768 -9.809 2.167 1.00 87.31 104 ASP A N 1
ATOM 839 C CA . ASP A 1 104 ? -14.010 -9.315 3.530 1.00 87.31 104 ASP A CA 1
ATOM 840 C C . ASP A 1 104 ? -13.543 -7.864 3.760 1.00 87.31 104 ASP A C 1
ATOM 842 O O . ASP A 1 104 ? -13.549 -7.360 4.885 1.00 87.31 104 ASP A O 1
ATOM 846 N N . GLY A 1 105 ? -13.133 -7.175 2.692 1.00 88.00 105 GLY A N 1
ATOM 847 C CA . GLY A 1 105 ? -12.697 -5.786 2.719 1.00 88.00 105 GLY A CA 1
ATOM 848 C C . GLY A 1 105 ? -11.241 -5.596 3.136 1.00 88.00 105 GLY A C 1
ATOM 849 O O . GLY A 1 105 ? -10.777 -4.451 3.156 1.00 88.00 105 GLY A O 1
ATOM 850 N N . ARG A 1 106 ? -10.498 -6.670 3.438 1.00 94.31 106 ARG A N 1
ATOM 851 C CA . ARG A 1 106 ? -9.051 -6.578 3.653 1.00 94.31 106 ARG A CA 1
ATOM 852 C C . ARG A 1 106 ? -8.317 -6.242 2.360 1.00 94.31 106 ARG A C 1
ATOM 854 O O . ARG A 1 106 ? -8.739 -6.583 1.257 1.00 94.31 106 ARG A O 1
ATOM 861 N N . ILE A 1 107 ? -7.165 -5.604 2.519 1.00 95.75 107 ILE A N 1
ATOM 862 C CA . ILE A 1 107 ? -6.226 -5.335 1.431 1.00 95.75 107 ILE A CA 1
ATOM 863 C C . ILE A 1 107 ? -4.901 -5.980 1.808 1.00 95.75 107 ILE A C 1
ATOM 865 O O . ILE A 1 107 ? -4.310 -5.607 2.822 1.00 95.75 107 ILE A O 1
ATOM 869 N N . THR A 1 108 ? -4.423 -6.923 1.005 1.00 95.12 108 THR A N 1
ATOM 870 C CA . THR A 1 108 ? -3.083 -7.492 1.171 1.00 95.12 108 THR A CA 1
ATOM 871 C C . THR A 1 108 ? -2.155 -6.900 0.128 1.00 95.12 108 THR A C 1
ATOM 873 O O . THR A 1 108 ? -2.482 -6.855 -1.050 1.00 95.12 108 THR A O 1
ATOM 876 N N . ILE A 1 109 ? -0.992 -6.429 0.560 1.00 94.94 109 ILE A N 1
ATOM 877 C CA . ILE A 1 109 ? 0.049 -5.879 -0.296 1.00 94.94 109 ILE A CA 1
ATOM 878 C C . ILE A 1 109 ? 1.317 -6.683 -0.045 1.00 94.94 109 ILE A C 1
ATOM 880 O O . ILE A 1 109 ? 1.884 -6.644 1.050 1.00 94.94 109 ILE A O 1
ATOM 884 N N . GLU A 1 110 ? 1.778 -7.384 -1.069 1.00 93.00 110 GLU A N 1
ATOM 885 C CA . GLU A 1 110 ? 3.015 -8.152 -1.047 1.00 93.00 110 GLU A CA 1
ATOM 886 C C . GLU A 1 110 ? 4.026 -7.512 -1.985 1.00 93.00 110 GLU A C 1
ATOM 888 O O . GLU A 1 110 ? 3.708 -7.172 -3.122 1.00 93.00 110 GLU A O 1
ATOM 893 N N . LYS A 1 111 ? 5.255 -7.323 -1.509 1.00 91.56 111 LYS A N 1
ATOM 894 C CA . LYS A 1 111 ? 6.337 -6.734 -2.299 1.00 91.56 111 LYS A CA 1
ATOM 895 C C . LYS A 1 111 ? 7.582 -7.573 -2.177 1.00 91.56 111 LYS A C 1
ATOM 897 O O . LYS A 1 111 ? 7.896 -8.069 -1.094 1.00 91.56 111 LYS A O 1
ATOM 902 N N . SER A 1 112 ? 8.311 -7.682 -3.274 1.00 89.00 112 SER A N 1
ATOM 903 C CA . SER A 1 112 ? 9.648 -8.256 -3.273 1.00 89.00 112 SER A CA 1
ATOM 904 C C . SER A 1 112 ? 10.649 -7.293 -3.887 1.00 89.00 112 SER A C 1
ATOM 906 O O . SER A 1 112 ? 10.452 -6.838 -5.016 1.00 89.00 112 SER A O 1
ATOM 908 N N . PHE A 1 113 ? 11.738 -7.048 -3.165 1.00 82.44 113 PHE A N 1
ATOM 909 C CA . PHE A 1 113 ? 12.888 -6.284 -3.640 1.00 82.44 113 PHE A CA 1
ATOM 910 C C . PHE A 1 113 ? 14.034 -7.243 -3.974 1.00 82.44 113 PHE A C 1
ATOM 912 O O . PHE A 1 113 ? 14.388 -8.100 -3.154 1.00 82.44 113 PHE A O 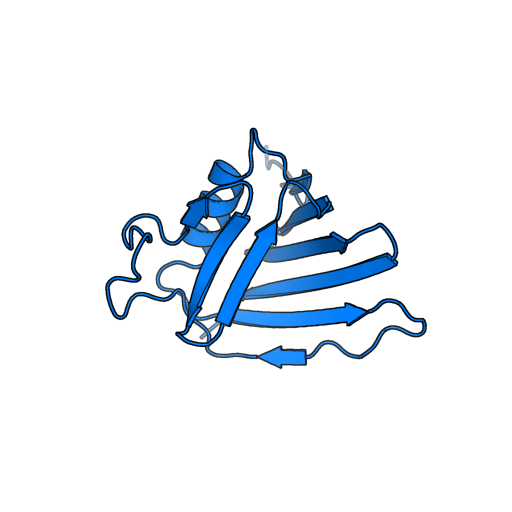1
ATOM 919 N N . LEU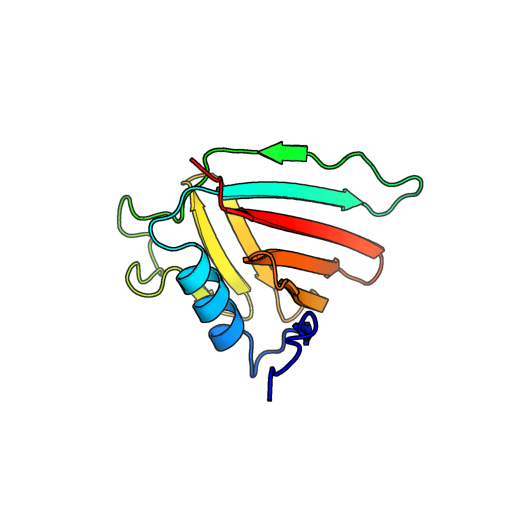 A 1 114 ? 14.586 -7.130 -5.190 1.00 73.81 114 LEU A N 1
ATOM 920 C CA . LEU A 1 114 ? 15.699 -7.956 -5.697 1.00 73.81 114 LEU A CA 1
ATOM 921 C C . LEU A 1 114 ? 15.515 -9.480 -5.498 1.00 73.81 114 LEU A C 1
ATOM 923 O O . LEU A 1 114 ? 16.489 -10.211 -5.345 1.00 73.81 114 LEU A O 1
ATOM 927 N N . ASN A 1 115 ? 14.267 -9.967 -5.462 1.00 67.25 115 ASN A N 1
ATOM 928 C CA . ASN A 1 115 ? 13.897 -11.363 -5.168 1.00 67.25 115 ASN A CA 1
ATOM 929 C C . ASN A 1 115 ? 14.402 -11.923 -3.817 1.00 67.25 115 ASN A C 1
ATOM 931 O O . ASN A 1 115 ? 14.387 -13.139 -3.623 1.00 67.25 115 ASN A O 1
ATOM 935 N N . ALA A 1 116 ? 14.835 -11.071 -2.883 1.00 72.69 116 ALA A N 1
ATOM 936 C CA . ALA A 1 116 ? 15.496 -11.503 -1.648 1.00 72.69 116 ALA A CA 1
ATOM 937 C C . ALA A 1 116 ? 14.786 -11.032 -0.373 1.00 72.69 116 ALA A C 1
ATOM 939 O O . ALA A 1 116 ? 14.794 -11.742 0.632 1.00 72.69 116 ALA A O 1
ATOM 940 N N . ILE A 1 117 ? 14.163 -9.851 -0.407 1.00 79.19 117 ILE A N 1
ATOM 941 C CA . ILE A 1 117 ? 13.411 -9.300 0.724 1.00 79.19 117 ILE A CA 1
ATOM 942 C C . ILE A 1 117 ? 11.932 -9.353 0.376 1.00 79.19 117 ILE A C 1
ATOM 944 O O . ILE A 1 117 ? 11.516 -8.790 -0.634 1.00 79.19 117 ILE A O 1
ATOM 948 N N . PHE A 1 118 ? 11.152 -10.022 1.222 1.00 84.31 118 PHE A N 1
ATOM 949 C CA . PHE A 1 118 ? 9.706 -10.128 1.104 1.00 84.31 118 PHE A CA 1
ATOM 950 C C . PHE A 1 118 ? 9.047 -9.264 2.168 1.00 84.31 118 PHE A C 1
ATOM 952 O O . PHE A 1 118 ? 9.284 -9.430 3.367 1.00 84.31 118 PHE A O 1
ATOM 959 N N . TYR A 1 119 ? 8.186 -8.368 1.716 1.00 87.88 119 TYR A N 1
ATOM 960 C CA . TYR A 1 119 ? 7.334 -7.555 2.557 1.00 87.88 119 TYR A CA 1
ATOM 961 C C . TYR A 1 119 ? 5.885 -7.981 2.350 1.00 87.88 119 TYR A C 1
ATOM 963 O O . TYR A 1 119 ? 5.430 -8.075 1.214 1.00 87.88 119 TYR A O 1
ATOM 971 N N . SER A 1 120 ? 5.156 -8.228 3.433 1.00 90.62 120 SER A N 1
ATOM 972 C CA . SER A 1 120 ? 3.718 -8.489 3.389 1.00 90.62 120 SER A CA 1
ATOM 973 C C . SER A 1 120 ? 3.020 -7.556 4.365 1.00 90.62 120 SER A C 1
ATOM 975 O O . SER A 1 120 ? 3.434 -7.421 5.519 1.00 90.62 120 SER A O 1
ATOM 977 N N . MET A 1 121 ? 1.978 -6.890 3.885 1.00 92.75 121 MET A N 1
ATOM 978 C CA . MET A 1 121 ? 1.143 -5.969 4.639 1.00 92.75 121 MET A CA 1
ATOM 979 C C . MET A 1 121 ? -0.315 -6.355 4.441 1.00 92.75 121 MET A C 1
ATOM 981 O O . MET A 1 121 ? -0.767 -6.477 3.313 1.00 92.75 121 MET A O 1
ATOM 985 N N . ILE A 1 122 ? -1.055 -6.487 5.533 1.00 94.06 122 ILE A N 1
ATOM 986 C CA . ILE A 1 122 ? -2.496 -6.712 5.544 1.00 94.06 122 ILE A CA 1
ATOM 987 C C . ILE A 1 122 ? -3.134 -5.494 6.199 1.00 94.06 122 ILE A C 1
ATOM 989 O O . ILE A 1 122 ? -2.782 -5.127 7.324 1.00 94.06 122 ILE A O 1
ATOM 993 N N . ILE A 1 123 ? -4.063 -4.868 5.491 1.00 94.81 123 ILE A N 1
ATOM 994 C CA . ILE A 1 123 ? -4.829 -3.713 5.942 1.00 94.81 123 ILE A CA 1
ATOM 995 C C . ILE A 1 123 ? -6.259 -4.179 6.197 1.00 94.81 123 ILE A C 1
ATOM 997 O O . ILE A 1 123 ? -6.885 -4.774 5.321 1.00 94.81 123 ILE A O 1
ATOM 1001 N N . SER A 1 124 ? -6.776 -3.902 7.388 1.00 94.69 124 SER A N 1
ATOM 1002 C CA . SER A 1 124 ? -8.144 -4.238 7.792 1.00 94.69 124 SER A CA 1
ATOM 1003 C C . SER A 1 124 ? -8.827 -2.989 8.318 1.00 94.69 124 SER A C 1
ATOM 1005 O O . SER A 1 124 ? -8.273 -2.331 9.193 1.00 94.69 124 SER A O 1
ATOM 1007 N N . VAL A 1 125 ? -10.023 -2.671 7.825 1.00 92.44 125 VAL A N 1
ATOM 1008 C CA . VAL A 1 125 ? -10.854 -1.623 8.435 1.00 92.44 125 VAL A CA 1
ATOM 1009 C C . VAL A 1 125 ? -11.213 -2.053 9.857 1.00 92.44 125 VAL A C 1
ATOM 1011 O O . VAL A 1 125 ? -11.604 -3.199 10.080 1.00 92.44 125 VAL A O 1
ATOM 1014 N N . ASP A 1 126 ? -11.054 -1.143 10.814 1.00 86.75 126 ASP A N 1
ATOM 1015 C CA . ASP A 1 126 ? -11.433 -1.394 12.199 1.00 86.75 126 ASP A CA 1
ATOM 1016 C C . ASP A 1 126 ? -12.967 -1.343 12.283 1.00 86.75 126 ASP A C 1
ATOM 1018 O O . ASP A 1 126 ? -13.582 -0.335 11.933 1.00 86.75 126 ASP A O 1
ATOM 1022 N N . ILE A 1 127 ? -13.591 -2.447 12.700 1.00 77.12 127 ILE A N 1
ATOM 1023 C CA . ILE A 1 127 ? -15.034 -2.494 12.960 1.00 77.12 127 ILE A CA 1
ATOM 1024 C C . ILE A 1 127 ? -15.257 -1.858 14.335 1.00 77.12 127 ILE A C 1
ATOM 1026 O O . ILE A 1 127 ? -14.671 -2.318 15.318 1.00 77.12 127 ILE A O 1
ATOM 1030 N N . VAL A 1 128 ? -16.053 -0.787 14.371 1.00 59.31 128 VAL A N 1
ATOM 1031 C CA . VAL A 1 128 ? -16.473 -0.079 15.593 1.00 59.31 128 VAL A CA 1
ATOM 1032 C C . VAL A 1 128 ? -17.846 -0.573 16.015 1.00 59.31 128 VAL A C 1
ATOM 1034 O O . VAL A 1 128 ? -18.711 -0.684 15.117 1.00 59.31 128 VAL A O 1
#

Nearest PDB structures (foldseek):
  8fs5-assembly1_G  TM=3.188E-01  e=1.923E-01  Saccharomyces cerevisiae
  5da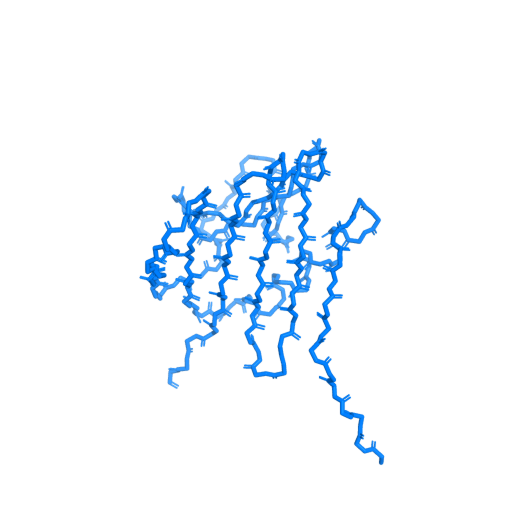7-assembly2_D  TM=3.007E-01  e=6.440E-01  Thermococcus kodakarensis KOD1
  5tik-asse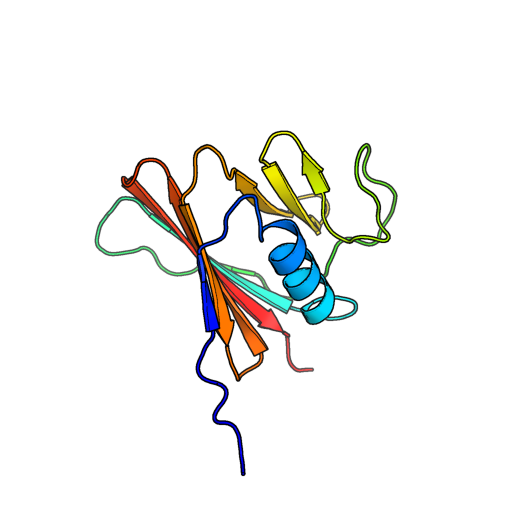mbly1_A  TM=5.380E-01  e=4.656E+00  Plasmodium falciparum 3D7
  3c6k-assembly2_D  TM=5.647E-01  e=7.226E+00  Homo sapiens

Secondary structure (DSSP, 8-state):
-------EEEE--TTTHHHHHHHHHHHHTT--EEEEEEEESSSSPPPPEEEEEE----SSPPTT--TTTS-EEETTEEEEEEETTEEEEEETTTEEEEEEE-TTS-EEEEEEETTTEEEEEEEEEPP-

Sequence (128 aa):
MEVNKMDEVILVTDDNCISVAREIVARLQKKTFSIQSVETNIKPRPKFKKISGLRLYDDGPIPGFDPQLGYHFESGNLTIPISPKRKIQWNMITERVFVTFHEDGRITIEKSFLNAIFYSMIISVDIV

pLDDT: mean 84.46, std 12.28, range [37.75, 96.31]

Foldseek 3Di:
DDDPPPWDKDWDAPVCVLVVLQVVCVLQAPFWKKKWKFKDLDPPGDGTDIDGRWGFDDPDDDVQDDSVRQWHDDPQKIWRHGDPVDIDIDGNVFKTWMWIQDPQRKIWIWIDGPNRMIMIMIMGTDDD

Solvent-accessible surface area (backbone atoms only — not comparable to full-atom values): 7471 Å² total; per-residue (Å²): 133,87,77,82,68,68,67,47,75,39,76,59,43,88,91,43,42,66,60,53,50,46,51,53,38,65,74,40,60,100,39,46,24,28,41,34,36,38,75,43,72,59,85,80,71,73,77,67,49,76,48,71,82,39,38,61,56,78,95,66,86,51,94,94,42,53,74,90,64,48,46,35,78,57,98,53,32,41,38,32,48,37,42,103,89,40,63,54,70,50,39,67,85,63,36,54,39,38,40,31,51,40,79,89,62,34,36,38,42,38,36,30,41,86,88,52,39,40,35,42,36,40,37,37,70,58,87,127